Protein AF-A0A9N9XUE5-F1 (afdb_monomer_lite)

pLDDT: mean 72.14, std 10.18, range [38.03, 84.31]

Organism: NCBI:txid160290

Radius of gyration: 11.04 Å; chains: 1; bounding box: 29×22×27 Å

Sequence (63 aa):
MVSEVISRYRLPMHVLKTYLEGQFPTTTINVEEGEDDAYVVKLPQYLSQDQRAAIKGLQVEDN

Structure (mmCIF, N/CA/C/O backbone):
data_AF-A0A9N9XUE5-F1
#
_entry.id   AF-A0A9N9XUE5-F1
#
loop_
_atom_site.group_PDB
_atom_site.id
_atom_site.type_symbol
_atom_site.label_atom_id
_atom_site.label_alt_id
_atom_site.label_comp_id
_atom_site.label_asym_id
_atom_site.label_entity_id
_atom_site.label_seq_id
_atom_site.pdbx_PDB_ins_code
_atom_site.Cartn_x
_atom_site.Cartn_y
_atom_site.Cartn_z
_atom_site.occupancy
_atom_site.B_iso_or_equiv
_atom_site.auth_seq_id
_atom_site.auth_comp_id
_atom_site.auth_asym_id
_atom_site.auth_atom_id
_atom_site.pdbx_PDB_model_num
ATOM 1 N N . MET A 1 1 ? -18.115 -5.148 -7.939 1.00 46.56 1 MET A N 1
ATOM 2 C CA . MET A 1 1 ? -17.234 -4.950 -6.768 1.00 46.56 1 MET A CA 1
ATOM 3 C C . MET A 1 1 ? -16.211 -3.918 -7.200 1.00 46.56 1 MET A C 1
ATOM 5 O O . MET A 1 1 ? -15.598 -4.112 -8.237 1.00 46.56 1 MET A O 1
ATOM 9 N N . VAL A 1 2 ? -16.196 -2.758 -6.551 1.00 45.16 2 VAL A N 1
ATOM 10 C CA . VAL A 1 2 ? -15.584 -1.526 -7.079 1.00 45.16 2 VAL A CA 1
ATOM 11 C C . VAL A 1 2 ? -14.092 -1.518 -6.745 1.00 45.16 2 VAL A C 1
ATOM 13 O O . VAL A 1 2 ? -13.711 -1.325 -5.592 1.00 45.16 2 VAL A O 1
ATOM 16 N N . SER A 1 3 ? -13.268 -1.810 -7.751 1.00 55.06 3 SER A N 1
ATOM 17 C CA . SER A 1 3 ? -11.806 -1.801 -7.682 1.00 55.06 3 SER A CA 1
ATOM 18 C C . SER A 1 3 ? -11.291 -0.594 -8.448 1.00 55.06 3 SER A C 1
ATOM 20 O O . SER A 1 3 ? -11.232 -0.640 -9.672 1.00 55.06 3 SER A O 1
ATOM 22 N N . GLU A 1 4 ? -10.889 0.463 -7.749 1.00 61.78 4 GLU A N 1
ATOM 23 C CA . GLU A 1 4 ? -10.232 1.597 -8.396 1.00 61.78 4 GLU A CA 1
ATOM 24 C C . GLU A 1 4 ? -9.119 2.161 -7.519 1.00 61.78 4 GLU A C 1
ATOM 26 O O . GLU A 1 4 ? -9.373 3.000 -6.659 1.00 61.78 4 GLU A O 1
ATOM 31 N N . VAL A 1 5 ? -7.878 1.756 -7.824 1.00 59.00 5 VAL A N 1
ATOM 32 C CA . VAL A 1 5 ? -6.749 2.693 -7.916 1.00 59.00 5 VAL A CA 1
ATOM 33 C C . VAL A 1 5 ? -5.867 2.315 -9.108 1.00 59.00 5 VAL A C 1
ATOM 35 O O . VAL A 1 5 ? -5.469 1.165 -9.258 1.00 59.00 5 VAL A O 1
ATOM 38 N N . ILE A 1 6 ? -5.583 3.310 -9.957 1.00 58.91 6 ILE A N 1
ATOM 39 C CA . ILE A 1 6 ? -4.648 3.235 -11.083 1.00 58.91 6 ILE A CA 1
ATOM 40 C C . ILE A 1 6 ? -3.407 4.007 -10.650 1.00 58.91 6 ILE A C 1
ATOM 42 O O . ILE A 1 6 ? -3.360 5.235 -10.682 1.00 58.91 6 ILE A O 1
ATOM 46 N N . SER A 1 7 ? -2.416 3.290 -10.148 1.00 71.62 7 SER A N 1
ATOM 47 C CA . SER A 1 7 ? -1.099 3.841 -9.860 1.00 71.62 7 SER A CA 1
ATOM 48 C C . SER A 1 7 ? -0.083 2.839 -10.372 1.00 71.62 7 SER A C 1
ATOM 50 O O . SER A 1 7 ? -0.124 1.668 -9.994 1.00 71.62 7 SER A O 1
ATOM 52 N N . ARG A 1 8 ? 0.733 3.291 -11.326 1.00 73.38 8 ARG A N 1
ATOM 53 C CA . ARG A 1 8 ? 1.780 2.490 -11.956 1.00 73.38 8 ARG A CA 1
ATOM 54 C C . ARG A 1 8 ? 3.066 2.709 -11.181 1.00 73.38 8 ARG A C 1
ATOM 56 O O . ARG A 1 8 ? 3.425 3.846 -10.890 1.00 73.38 8 ARG A O 1
ATOM 63 N N . TYR A 1 9 ? 3.749 1.624 -10.870 1.00 77.19 9 TYR A N 1
ATOM 64 C CA . TYR A 1 9 ? 4.988 1.627 -10.116 1.00 77.19 9 TYR A CA 1
ATOM 65 C C . TYR A 1 9 ? 6.037 0.849 -10.896 1.00 77.19 9 TYR A C 1
ATOM 67 O O . TYR A 1 9 ? 5.831 -0.317 -11.203 1.00 77.19 9 TYR A O 1
ATOM 75 N N . ARG A 1 10 ? 7.200 1.449 -11.151 1.00 74.25 10 ARG A N 1
ATOM 76 C CA . ARG A 1 10 ? 8.377 0.741 -11.692 1.00 74.25 10 ARG A CA 1
ATOM 77 C C . ARG A 1 10 ? 9.180 0.010 -10.602 1.00 74.25 10 ARG A C 1
ATOM 79 O O . ARG A 1 10 ? 10.388 -0.164 -10.709 1.00 74.25 10 ARG A O 1
ATOM 86 N N . LEU A 1 11 ? 8.524 -0.350 -9.500 1.00 74.94 11 LEU A N 1
ATOM 87 C CA . LEU A 1 11 ? 9.135 -1.083 -8.393 1.00 74.94 11 LEU A CA 1
ATOM 88 C C . LEU A 1 11 ? 8.774 -2.562 -8.517 1.00 74.94 11 LEU A C 1
ATOM 90 O O . LEU A 1 11 ? 7.634 -2.865 -8.862 1.00 74.94 11 LEU A O 1
ATOM 94 N N . PRO A 1 12 ? 9.684 -3.488 -8.179 1.00 78.88 12 PRO A N 1
ATOM 95 C CA . PRO A 1 12 ? 9.386 -4.911 -8.241 1.00 78.88 12 PRO A CA 1
ATOM 96 C C . PRO A 1 12 ? 8.209 -5.265 -7.323 1.00 78.88 12 PRO A C 1
ATOM 98 O O . PRO A 1 12 ? 8.120 -4.778 -6.190 1.00 78.88 12 PRO A O 1
ATOM 101 N N . MET A 1 13 ? 7.339 -6.169 -7.786 1.00 79.50 13 MET A N 1
ATOM 102 C CA . MET A 1 13 ? 6.121 -6.595 -7.082 1.00 79.50 13 MET A CA 1
ATOM 103 C C . MET A 1 13 ? 6.359 -6.936 -5.608 1.00 79.50 13 MET A C 1
ATOM 105 O O . MET A 1 13 ? 5.550 -6.583 -4.756 1.00 79.50 13 MET A O 1
ATOM 109 N N . HIS A 1 14 ? 7.469 -7.603 -5.286 1.00 82.19 14 HIS A N 1
ATOM 110 C CA . HIS A 1 14 ? 7.789 -7.984 -3.910 1.00 82.19 14 HIS A CA 1
ATOM 111 C C . HIS A 1 14 ? 7.987 -6.771 -2.984 1.00 82.19 14 HIS A C 1
ATOM 113 O O . HIS A 1 14 ? 7.546 -6.796 -1.836 1.00 82.19 14 HIS A O 1
ATOM 119 N N . VAL A 1 15 ? 8.599 -5.694 -3.487 1.00 82.12 15 VAL A N 1
ATOM 120 C CA . VAL A 1 15 ? 8.811 -4.449 -2.730 1.00 82.12 15 VAL A CA 1
ATOM 121 C C . VAL A 1 15 ? 7.489 -3.726 -2.523 1.00 82.12 15 VAL A C 1
ATOM 123 O O . VAL A 1 15 ? 7.186 -3.335 -1.398 1.00 82.12 15 VAL A O 1
ATOM 126 N N . LEU A 1 16 ? 6.676 -3.614 -3.579 1.00 79.38 16 LEU A N 1
ATOM 127 C CA . LEU A 1 16 ? 5.338 -3.031 -3.480 1.00 79.38 16 LEU A CA 1
ATOM 128 C C . LEU A 1 16 ? 4.497 -3.800 -2.474 1.00 79.38 16 LEU A C 1
ATOM 130 O O . LEU A 1 16 ? 3.973 -3.206 -1.541 1.00 79.38 16 LEU A O 1
ATOM 134 N N . LYS A 1 17 ? 4.431 -5.124 -2.608 1.00 80.31 17 LYS A N 1
ATOM 135 C CA . LYS A 1 17 ? 3.650 -5.973 -1.715 1.00 80.31 17 LYS A CA 1
ATOM 136 C C . LYS A 1 17 ? 4.112 -5.839 -0.263 1.00 80.31 17 LYS A C 1
ATOM 138 O O . LYS A 1 17 ? 3.283 -5.584 0.595 1.00 80.31 17 LYS A O 1
ATOM 143 N N . THR A 1 18 ? 5.418 -5.896 0.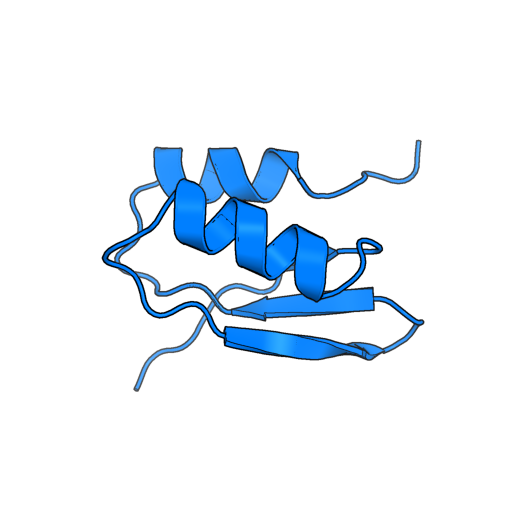002 1.00 84.31 18 THR A N 1
ATOM 144 C CA . THR A 1 18 ? 5.962 -5.751 1.365 1.00 84.31 18 THR A CA 1
ATOM 145 C C . THR A 1 18 ? 5.636 -4.385 1.972 1.00 84.31 18 THR A C 1
ATOM 147 O O . THR A 1 18 ? 5.223 -4.301 3.126 1.00 84.31 18 THR A O 1
ATOM 150 N N . TYR A 1 19 ? 5.795 -3.305 1.201 1.00 80.50 19 TYR A N 1
ATOM 151 C CA . TYR A 1 19 ? 5.484 -1.957 1.674 1.00 80.50 19 TYR A CA 1
ATOM 152 C C . TYR A 1 19 ? 3.987 -1.793 1.948 1.00 80.50 19 TYR A C 1
ATOM 154 O O . TYR A 1 19 ? 3.587 -1.263 2.982 1.00 80.50 19 TYR A O 1
ATOM 162 N N . LEU A 1 20 ? 3.157 -2.274 1.026 1.00 78.81 20 LEU A N 1
ATOM 163 C CA . LEU A 1 20 ? 1.707 -2.160 1.079 1.00 78.81 20 LEU A CA 1
ATOM 164 C C . LEU A 1 20 ? 1.110 -3.037 2.184 1.00 78.81 20 LEU A C 1
ATOM 166 O O . LEU A 1 20 ? 0.226 -2.573 2.891 1.00 78.81 20 LEU A O 1
ATOM 170 N N . GLU A 1 21 ? 1.622 -4.248 2.405 1.00 82.19 21 GLU A N 1
ATOM 171 C CA . GLU A 1 21 ? 1.240 -5.094 3.545 1.00 82.19 21 GLU A CA 1
ATOM 172 C C . GLU A 1 21 ? 1.695 -4.488 4.880 1.00 82.19 21 GLU A C 1
ATOM 174 O O . GLU A 1 21 ? 0.970 -4.569 5.869 1.00 82.19 21 GLU A O 1
ATOM 179 N N . GLY A 1 22 ? 2.859 -3.830 4.917 1.00 82.00 22 GLY A N 1
ATOM 180 C CA . GLY A 1 22 ? 3.332 -3.125 6.110 1.00 82.00 22 GLY A CA 1
ATOM 181 C C . GLY A 1 22 ? 2.503 -1.882 6.444 1.00 82.00 22 GLY A C 1
ATOM 182 O O . GLY A 1 22 ? 2.240 -1.606 7.614 1.00 82.00 22 GLY A O 1
ATOM 183 N N . GLN A 1 23 ? 2.074 -1.136 5.425 1.00 77.12 23 GLN A N 1
ATOM 184 C CA . GLN A 1 23 ? 1.321 0.106 5.595 1.00 77.12 23 GLN A CA 1
ATOM 185 C C . GLN A 1 23 ? -0.193 -0.135 5.733 1.00 77.12 23 GLN A C 1
ATOM 187 O O . GLN A 1 23 ? -0.874 0.598 6.449 1.00 77.12 23 GLN A O 1
ATOM 192 N N . PHE A 1 24 ? -0.708 -1.195 5.106 1.00 77.62 24 PHE A N 1
ATOM 193 C CA . PHE A 1 24 ? -2.119 -1.580 5.110 1.00 77.62 24 PHE A CA 1
ATOM 194 C C . PHE A 1 24 ? -2.318 -3.064 5.457 1.00 77.62 24 PHE A C 1
ATOM 196 O O . PHE A 1 24 ? -2.871 -3.822 4.658 1.00 77.62 24 PHE A O 1
ATOM 203 N N . PRO A 1 25 ? -1.955 -3.498 6.674 1.00 74.56 25 PRO A N 1
ATOM 204 C CA . PRO A 1 25 ? -2.024 -4.909 7.069 1.00 74.56 25 PRO A CA 1
ATOM 205 C C . PRO A 1 25 ? -3.449 -5.483 7.059 1.00 74.56 25 PRO A C 1
ATOM 207 O O . PRO A 1 25 ? -3.644 -6.692 6.983 1.00 74.56 25 PRO A O 1
ATOM 210 N N . THR A 1 26 ? -4.464 -4.621 7.140 1.00 79.00 26 THR A N 1
ATOM 211 C CA . THR A 1 26 ? -5.887 -4.988 7.129 1.00 79.00 26 THR A CA 1
ATOM 212 C C . THR A 1 26 ? -6.552 -4.801 5.764 1.00 79.00 26 THR A C 1
ATOM 214 O O . THR A 1 26 ? -7.759 -5.002 5.638 1.00 79.00 26 THR A O 1
ATOM 217 N N . THR A 1 27 ? -5.798 -4.401 4.737 1.00 74.75 27 THR A N 1
ATOM 218 C CA . THR A 1 27 ? -6.339 -4.078 3.415 1.00 74.75 27 THR A CA 1
ATOM 219 C C . THR A 1 27 ? -5.903 -5.108 2.390 1.00 74.75 27 THR A C 1
ATOM 221 O O . THR A 1 27 ? -4.720 -5.386 2.226 1.00 74.75 27 THR A O 1
ATOM 224 N N . THR A 1 28 ? -6.864 -5.636 1.636 1.00 75.31 28 THR A N 1
ATOM 225 C CA . THR A 1 28 ? -6.561 -6.474 0.476 1.00 75.31 28 THR A CA 1
ATOM 226 C C . THR A 1 28 ? -6.078 -5.595 -0.669 1.00 75.31 28 THR A C 1
ATOM 228 O O . THR A 1 28 ? -6.840 -4.795 -1.214 1.00 75.31 28 THR A O 1
ATOM 231 N N . ILE A 1 29 ? -4.803 -5.738 -1.014 1.00 75.44 29 ILE A N 1
ATOM 232 C CA . ILE A 1 29 ? -4.152 -4.968 -2.068 1.00 75.44 29 ILE A CA 1
ATOM 233 C C . ILE A 1 29 ? -3.808 -5.907 -3.213 1.00 75.44 29 ILE A C 1
ATOM 235 O O . ILE A 1 29 ? -3.096 -6.894 -3.030 1.00 75.44 29 ILE A O 1
ATOM 239 N N . ASN A 1 30 ? -4.316 -5.584 -4.399 1.00 79.00 30 ASN A N 1
ATOM 240 C CA . ASN A 1 30 ? -4.038 -6.345 -5.605 1.00 79.00 30 ASN A CA 1
ATOM 241 C C . ASN A 1 30 ? -2.907 -5.666 -6.370 1.00 79.00 30 ASN A C 1
ATOM 243 O O . ASN A 1 30 ? -3.019 -4.500 -6.737 1.00 79.00 30 ASN A O 1
ATOM 247 N N . VAL A 1 31 ? -1.826 -6.402 -6.612 1.00 79.25 31 VAL A N 1
ATOM 248 C CA . VAL A 1 31 ? -0.738 -5.969 -7.491 1.00 79.25 31 VAL A CA 1
ATOM 249 C C . VAL A 1 31 ? -0.834 -6.791 -8.768 1.00 79.25 31 VAL A C 1
ATOM 251 O O . VAL A 1 31 ? -0.851 -8.018 -8.708 1.00 79.25 31 VAL A O 1
ATOM 254 N N . GLU A 1 32 ? -0.933 -6.113 -9.901 1.00 80.62 32 GLU A N 1
ATOM 255 C CA . GLU A 1 32 ? -0.993 -6.701 -11.235 1.00 80.62 32 GLU A CA 1
ATOM 256 C C . GLU A 1 32 ? 0.189 -6.208 -12.065 1.00 80.62 32 GLU A C 1
ATOM 258 O O . GLU A 1 32 ? 0.655 -5.082 -11.896 1.00 80.62 32 GLU A O 1
ATOM 263 N N . GLU A 1 33 ? 0.679 -7.050 -12.965 1.00 80.06 33 GLU A N 1
ATOM 264 C CA . GLU A 1 33 ? 1.646 -6.636 -13.978 1.00 80.06 33 GLU A CA 1
ATOM 265 C C . GLU A 1 33 ? 0.934 -5.708 -14.970 1.00 80.06 33 GLU A C 1
ATOM 267 O O . GLU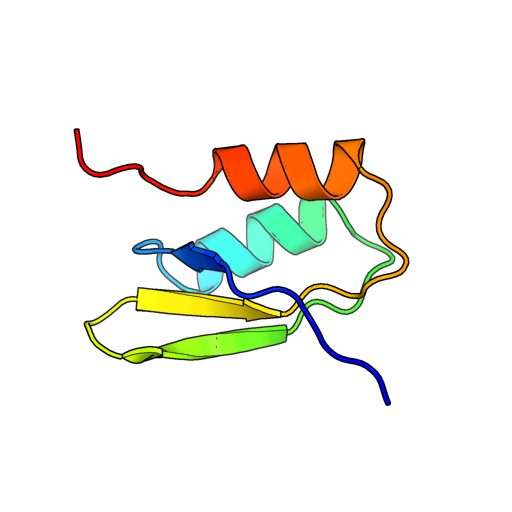 A 1 33 ? -0.110 -6.045 -15.530 1.00 80.06 33 GLU A O 1
ATOM 272 N N . GLY A 1 34 ? 1.448 -4.492 -15.110 1.00 74.69 34 GLY A N 1
ATOM 273 C CA . GLY A 1 34 ? 0.993 -3.511 -16.082 1.00 74.69 34 GLY A CA 1
ATOM 274 C C . GLY A 1 34 ? 1.799 -3.574 -17.375 1.00 74.69 34 GLY A C 1
ATOM 275 O O . GLY A 1 34 ? 2.729 -4.360 -17.533 1.00 74.69 34 GLY A O 1
ATOM 276 N N . GLU A 1 35 ? 1.436 -2.704 -18.311 1.00 70.75 35 GLU A N 1
ATOM 277 C CA . GLU A 1 35 ? 2.217 -2.482 -19.527 1.00 70.75 35 GLU A CA 1
ATOM 278 C C . GLU A 1 35 ? 3.498 -1.686 -19.200 1.00 70.75 35 GLU A C 1
ATOM 280 O O . GLU A 1 35 ? 3.469 -0.818 -18.323 1.00 70.75 35 GLU A O 1
ATOM 285 N N . ASP A 1 36 ? 4.591 -1.947 -19.931 1.00 70.50 36 ASP A N 1
ATOM 286 C CA . ASP A 1 36 ? 5.875 -1.215 -19.845 1.00 70.50 36 ASP A CA 1
ATOM 287 C C . ASP A 1 36 ? 6.734 -1.505 -18.588 1.00 70.50 36 ASP A C 1
ATOM 289 O O . ASP A 1 36 ? 7.295 -0.594 -17.983 1.00 70.50 36 ASP A O 1
ATOM 293 N N . ASP A 1 37 ? 6.825 -2.775 -18.161 1.00 70.81 37 ASP A N 1
ATOM 294 C CA . ASP A 1 37 ? 7.611 -3.211 -16.978 1.00 70.81 37 ASP A CA 1
ATOM 295 C C . ASP A 1 37 ? 7.155 -2.557 -15.650 1.00 70.81 37 ASP A C 1
ATOM 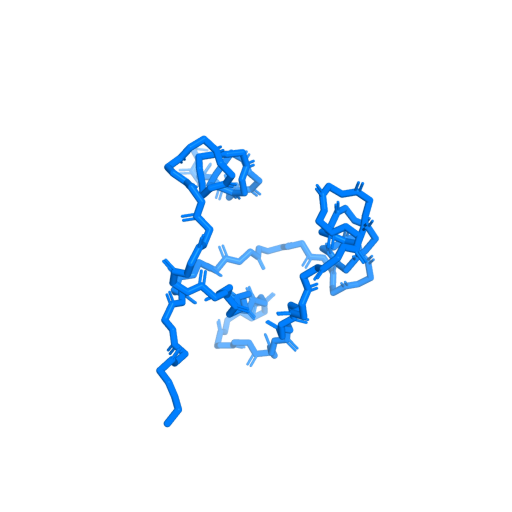297 O O . ASP A 1 37 ? 7.835 -2.583 -14.622 1.00 70.81 37 ASP A O 1
ATOM 301 N N . ALA A 1 38 ? 5.969 -1.947 -15.663 1.00 75.69 38 ALA A N 1
ATOM 302 C CA . ALA A 1 38 ? 5.3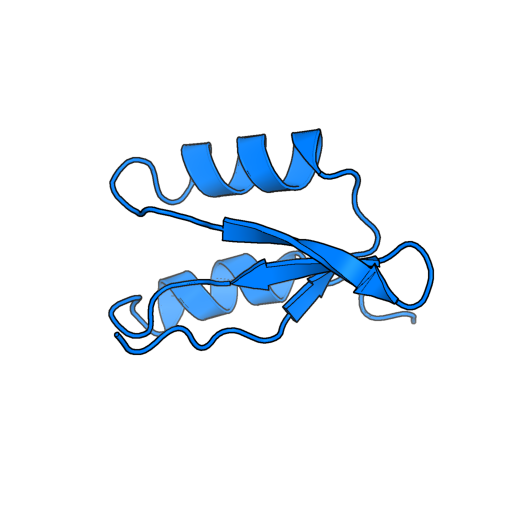70 -1.294 -14.515 1.00 75.69 38 ALA A CA 1
ATOM 303 C C . ALA A 1 38 ? 4.342 -2.211 -13.853 1.00 75.69 38 ALA A C 1
ATOM 305 O O . ALA A 1 38 ? 3.583 -2.905 -14.515 1.00 75.69 38 ALA A O 1
ATOM 306 N N . TYR A 1 39 ? 4.245 -2.150 -12.533 1.00 79.88 39 TYR A N 1
ATOM 307 C CA . TYR A 1 39 ? 3.238 -2.850 -11.750 1.00 79.88 39 TYR A CA 1
ATOM 308 C C . TYR A 1 39 ? 2.095 -1.902 -11.403 1.00 79.88 39 TYR A C 1
ATOM 310 O O . TYR A 1 39 ? 2.304 -0.769 -10.963 1.00 79.88 39 TYR A O 1
ATOM 318 N N . VAL A 1 40 ? 0.868 -2.365 -11.593 1.00 79.44 40 VAL A N 1
ATOM 319 C CA . VAL A 1 40 ? -0.352 -1.649 -11.237 1.00 79.44 40 VAL A CA 1
ATOM 320 C C . VAL A 1 40 ? -0.806 -2.118 -9.868 1.00 79.44 40 VAL A C 1
ATOM 322 O O . VAL A 1 40 ? -1.054 -3.300 -9.651 1.00 79.44 40 VAL A O 1
ATOM 325 N N . VAL A 1 41 ? -0.961 -1.180 -8.940 1.00 78.88 41 VAL A N 1
ATOM 326 C CA . VAL A 1 41 ? -1.511 -1.477 -7.617 1.00 78.88 41 VAL A CA 1
ATOM 327 C C . VAL A 1 41 ? -2.961 -1.021 -7.568 1.00 78.88 41 VAL A C 1
ATOM 329 O O . VAL A 1 41 ? -3.246 0.178 -7.579 1.00 78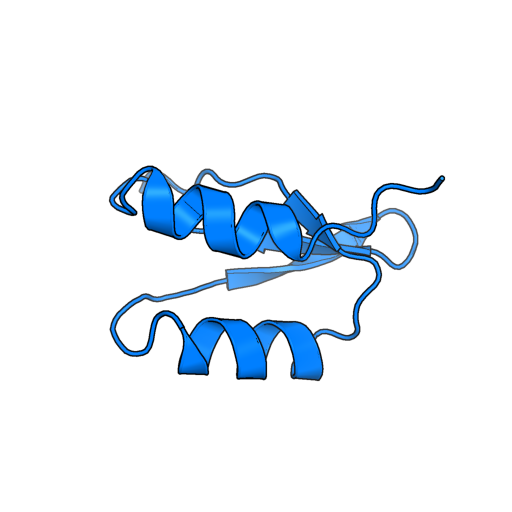.88 41 VAL A O 1
ATOM 332 N N . LYS A 1 42 ? -3.876 -1.984 -7.467 1.00 77.19 42 LYS A N 1
ATOM 333 C CA . LYS A 1 42 ? -5.295 -1.753 -7.217 1.00 77.19 42 LYS A CA 1
ATOM 334 C C . LYS A 1 42 ? -5.539 -1.696 -5.723 1.00 77.19 42 LYS A C 1
ATOM 336 O O . LYS A 1 42 ? -5.461 -2.697 -5.008 1.00 77.19 42 LYS A O 1
ATOM 341 N N . LEU A 1 43 ? -5.880 -0.502 -5.274 1.00 74.88 43 LEU A N 1
ATOM 342 C CA . LEU A 1 43 ? -6.262 -0.253 -3.902 1.00 74.88 43 LEU A CA 1
ATOM 343 C C . LEU A 1 43 ? -7.780 -0.111 -3.787 1.00 74.88 43 LEU A C 1
ATOM 345 O O . LEU A 1 43 ? -8.443 0.335 -4.728 1.00 74.88 43 LEU A O 1
ATOM 349 N N . PRO A 1 44 ? -8.343 -0.447 -2.625 1.00 73.69 44 PRO A N 1
ATOM 350 C CA . PRO A 1 44 ? -9.754 -0.241 -2.387 1.00 73.69 44 PRO A CA 1
ATOM 351 C C . PRO A 1 44 ? -10.110 1.238 -2.210 1.00 73.69 44 PRO A C 1
ATOM 353 O O . PRO A 1 44 ? -9.416 2.008 -1.550 1.00 73.69 44 PRO A O 1
ATOM 356 N N . GLN A 1 45 ? -11.278 1.614 -2.726 1.00 72.25 45 GLN A N 1
ATOM 357 C CA . GLN A 1 45 ? -11.836 2.969 -2.623 1.00 72.25 45 GLN A CA 1
ATOM 358 C C . GLN A 1 45 ? -12.158 3.422 -1.185 1.00 72.25 45 GLN A C 1
ATOM 360 O O . GLN A 1 45 ? -12.351 4.611 -0.953 1.00 72.25 45 GLN A O 1
ATOM 365 N N . TYR A 1 46 ? -12.232 2.494 -0.223 1.00 76.06 46 TYR A N 1
ATOM 366 C CA . TYR A 1 46 ? -12.479 2.814 1.187 1.00 76.06 46 TYR A CA 1
ATOM 367 C C . TYR A 1 46 ? -11.230 3.333 1.915 1.00 76.06 46 TYR A C 1
ATOM 369 O O . TYR A 1 46 ? -11.314 3.691 3.089 1.00 76.06 46 TYR A O 1
ATOM 377 N N . LEU A 1 47 ? -10.070 3.362 1.251 1.00 75.56 47 LEU A N 1
ATOM 378 C CA . LEU A 1 47 ? -8.872 3.971 1.813 1.00 75.56 47 LEU A CA 1
ATOM 379 C C . LEU A 1 47 ? -9.052 5.481 1.972 1.00 75.56 47 LEU A C 1
ATOM 381 O O . LEU A 1 47 ? -9.454 6.183 1.041 1.00 75.56 47 LEU A O 1
ATOM 385 N N . SER A 1 48 ? -8.678 5.986 3.145 1.00 77.38 48 SER A N 1
ATOM 386 C CA . SER A 1 48 ? -8.660 7.422 3.427 1.00 77.38 48 SER A CA 1
ATOM 387 C C . SER A 1 48 ? -7.704 8.169 2.492 1.00 77.38 48 SER A C 1
ATOM 389 O O . SER A 1 48 ? -6.744 7.603 1.967 1.00 77.38 48 SER A O 1
ATOM 391 N N . GLN A 1 49 ? -7.922 9.472 2.323 1.00 73.94 49 GLN A N 1
ATOM 392 C CA . GLN A 1 49 ? -7.064 10.324 1.496 1.00 73.94 49 GLN A CA 1
ATOM 393 C C . GLN A 1 49 ? -5.582 10.262 1.913 1.00 73.94 49 GLN A C 1
ATOM 395 O O . GLN A 1 49 ? -4.733 10.137 1.036 1.00 73.94 49 GLN A O 1
ATOM 400 N N . ASP A 1 50 ? -5.278 10.244 3.216 1.00 76.94 50 ASP A N 1
ATOM 401 C CA . ASP A 1 50 ? -3.919 10.036 3.751 1.00 76.94 50 ASP A CA 1
ATOM 402 C C . ASP A 1 50 ? -3.288 8.715 3.299 1.00 76.94 50 ASP A C 1
ATOM 404 O O . ASP A 1 50 ? -2.141 8.678 2.858 1.00 76.94 50 ASP A O 1
ATOM 408 N N . GLN A 1 51 ? -4.061 7.629 3.343 1.00 75.50 51 GLN A N 1
ATOM 409 C CA . GLN A 1 51 ? -3.615 6.300 2.924 1.00 75.50 51 GLN A CA 1
ATOM 410 C C . GLN A 1 51 ? -3.290 6.289 1.426 1.00 75.50 51 GLN A C 1
ATOM 412 O O . GLN A 1 51 ? -2.242 5.807 1.005 1.00 75.50 51 GLN A O 1
ATOM 417 N N . ARG A 1 52 ? -4.150 6.912 0.612 1.00 74.75 52 ARG A N 1
ATOM 418 C CA . ARG A 1 52 ? -3.920 7.075 -0.830 1.00 74.75 52 ARG A CA 1
ATOM 419 C C . ARG A 1 52 ? -2.710 7.966 -1.122 1.00 74.75 52 ARG A C 1
ATOM 421 O O . ARG A 1 52 ? -1.971 7.682 -2.060 1.00 74.75 52 ARG A O 1
ATOM 428 N N . ALA A 1 53 ? -2.494 9.022 -0.338 1.00 74.94 53 ALA A N 1
ATOM 429 C CA . ALA A 1 53 ? -1.358 9.928 -0.490 1.00 74.94 53 ALA A CA 1
ATOM 430 C C . ALA A 1 53 ? -0.023 9.239 -0.172 1.00 74.94 53 ALA A C 1
ATOM 432 O O . ALA A 1 53 ? 0.941 9.412 -0.914 1.00 74.94 53 ALA A O 1
ATOM 433 N N . ALA A 1 54 ? 0.015 8.401 0.866 1.00 72.69 54 ALA A N 1
ATOM 434 C CA . ALA A 1 54 ? 1.210 7.652 1.241 1.00 72.69 54 ALA A CA 1
ATOM 435 C C . ALA A 1 54 ? 1.665 6.680 0.134 1.00 72.69 54 ALA A C 1
ATOM 437 O O . ALA A 1 54 ? 2.854 6.557 -0.146 1.00 72.69 54 ALA A O 1
ATOM 438 N N . ILE A 1 55 ? 0.708 6.067 -0.565 1.00 71.44 55 ILE A N 1
ATOM 439 C CA . ILE A 1 55 ? 0.966 5.157 -1.690 1.00 71.44 55 ILE A CA 1
ATOM 440 C C . ILE A 1 55 ? 1.292 5.935 -2.965 1.00 71.44 55 ILE A C 1
ATOM 442 O O . ILE A 1 55 ? 2.097 5.494 -3.781 1.00 71.44 55 ILE A O 1
ATOM 446 N N . LYS A 1 56 ? 0.711 7.125 -3.147 1.00 68.94 56 LYS A N 1
ATOM 447 C CA . LYS A 1 56 ? 1.080 8.017 -4.250 1.00 68.94 56 LYS A CA 1
ATOM 448 C C . LYS A 1 56 ? 2.543 8.468 -4.142 1.00 68.94 56 LYS A C 1
ATOM 450 O O . LYS A 1 56 ? 3.201 8.564 -5.165 1.00 68.94 56 LYS A O 1
ATOM 455 N N . GLY A 1 57 ? 3.072 8.642 -2.928 1.00 65.25 57 GLY A N 1
ATOM 456 C CA . GLY A 1 57 ? 4.488 8.960 -2.691 1.00 65.25 57 GLY A CA 1
ATOM 457 C C . GLY A 1 57 ? 5.483 7.856 -3.080 1.00 65.25 57 GLY A C 1
ATOM 458 O O . GLY A 1 57 ? 6.667 8.138 -3.224 1.00 65.25 57 GLY A O 1
ATOM 459 N N . LEU A 1 58 ? 5.023 6.614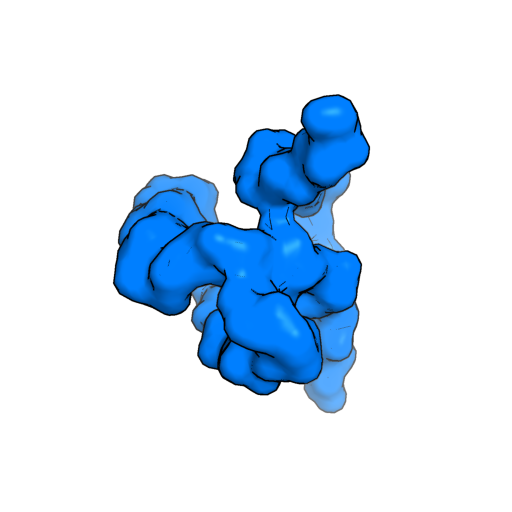 -3.279 1.00 67.00 58 LEU A N 1
ATOM 460 C CA . LEU A 1 58 ? 5.837 5.528 -3.843 1.00 67.00 58 LEU A CA 1
ATOM 461 C C . LEU A 1 58 ? 5.947 5.595 -5.372 1.00 67.00 58 LEU A C 1
ATOM 463 O O . LEU A 1 58 ? 6.747 4.855 -5.948 1.00 67.00 58 LEU A O 1
ATOM 467 N N . GLN A 1 59 ? 5.108 6.393 -6.047 1.00 65.44 59 GLN A N 1
ATOM 468 C CA . GLN A 1 59 ? 5.246 6.568 -7.487 1.00 65.44 59 GLN A CA 1
ATOM 469 C C . GLN A 1 59 ? 6.560 7.299 -7.714 1.00 65.44 59 GLN A C 1
ATOM 471 O O . GLN A 1 59 ? 6.755 8.413 -7.232 1.00 65.44 59 GLN A O 1
ATOM 476 N N . VAL A 1 60 ? 7.469 6.650 -8.431 1.00 57.84 60 VAL A N 1
ATOM 477 C CA . VAL A 1 60 ? 8.654 7.325 -8.940 1.00 57.84 60 VAL A CA 1
ATOM 478 C C . VAL A 1 60 ? 8.142 8.214 -10.071 1.00 57.84 60 VAL A C 1
ATOM 480 O O . VAL A 1 60 ? 7.898 7.727 -11.174 1.00 57.84 60 VAL A O 1
ATOM 483 N N . GLU A 1 61 ? 7.853 9.482 -9.773 1.00 50.00 61 GLU A N 1
ATOM 484 C CA . GLU A 1 61 ? 7.744 10.494 -10.822 1.00 50.00 61 GLU A CA 1
ATOM 485 C C . GLU A 1 61 ? 9.112 10.531 -11.508 1.00 50.00 61 GLU A C 1
ATOM 487 O O . GLU A 1 61 ? 10.126 10.811 -10.870 1.00 50.00 61 GLU A O 1
ATOM 492 N N . ASP A 1 62 ? 9.132 10.132 -12.779 1.00 43.81 62 ASP A N 1
ATOM 493 C CA . ASP A 1 62 ? 10.246 10.341 -13.700 1.00 43.81 62 ASP A CA 1
ATOM 494 C C . ASP A 1 62 ? 10.528 11.856 -13.672 1.00 43.81 62 ASP A C 1
ATOM 496 O O . ASP A 1 62 ? 9.716 12.649 -14.159 1.00 43.81 62 ASP A O 1
ATOM 500 N N . ASN A 1 63 ? 11.581 12.264 -12.959 1.00 38.03 63 ASN A N 1
ATOM 501 C CA . ASN A 1 63 ? 12.111 13.625 -12.992 1.00 38.03 63 ASN A CA 1
ATOM 502 C C . ASN A 1 63 ? 13.332 13.643 -13.901 1.00 38.03 63 ASN A C 1
ATOM 504 O O . ASN A 1 63 ? 14.207 12.768 -13.692 1.00 38.03 63 ASN A O 1
#

Secondary structure (DSSP, 8-state):
--B----EE-S-HHHHHHHHHHH-TTS--EEEE-SSSPEEEE-BTTS-HHHHHHHHTTS----

Foldseek 3Di:
DDWDDFAWALDDPVVLCVVCCVLCVPFDWDWDQDPPSIITITGDPPDDPVSVVVSNVNHPPPD